Protein AF-A0A5K1DZT0-F1 (afdb_monomer)

Foldseek 3Di:
DVVQCVDDDPPDWHWPDWDDDDPDIDTDTDDDPVPDPVVVVVVVVVVVPD

pLDDT: mean 86.3, std 12.7, range [46.25, 95.31]

Radius of gyration: 15.78 Å; Cα contacts (8 Å, |Δi|>4): 35; chains: 1; bounding box: 42×18×36 Å

Organism: NCBI:txid210225

Secondary structure (DSSP, 8-state):
-TTGGG---TTSPPEEEEEEETTEEEEEE---TT--HHHHHHHHHGGG--

Mean predicted aligned error: 6.76 Å

Sequence (50 aa):
IKILMRIHHKNLVSLVGLCEEQDEVILVSEYMANGSLSDILKGMNSRQSE

Solvent-accessible surface area (backbone atoms only — not comparable to full-atom values): 3351 Å² total; per-residue (Å²): 111,78,66,51,57,70,50,83,49,99,90,50,82,41,39,77,48,72,48,78,56,94,96,45,78,48,78,41,57,68,86,63,89,79,60,54,70,66,58,50,51,51,63,54,58,64,71,71,77,116

InterPro domains:
  IPR000719 Protein kinase domain [PS50011] (1-50)
  IPR001245 Serine-threonine/tyrosine-protein kinase, catalytic domain [PF07714] (2-45)
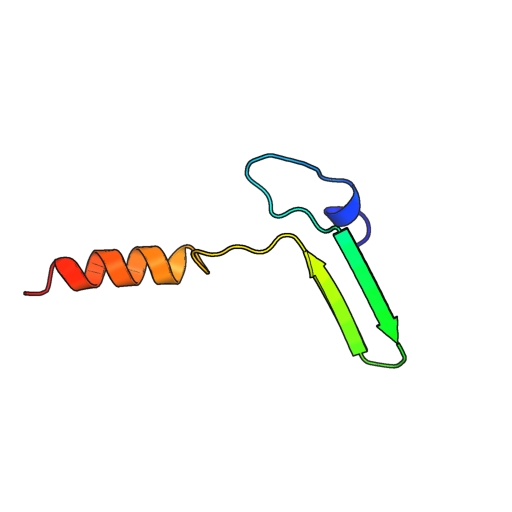  IPR011009 Protein kinase-like domain superfamily [SSF56112] (1-46)

Structure (mmCIF, N/CA/C/O backbone):
data_AF-A0A5K1DZT0-F1
#
_entry.id   AF-A0A5K1DZT0-F1
#
loop_
_atom_site.group_PDB
_atom_site.id
_atom_site.type_symbol
_atom_site.label_atom_id
_atom_site.label_alt_id
_atom_site.label_comp_id
_atom_site.label_asym_id
_atom_site.label_entity_id
_atom_site.label_seq_id
_atom_site.pdbx_PDB_ins_code
_atom_site.Cartn_x
_atom_site.Cartn_y
_atom_site.Cartn_z
_atom_site.occupancy
_atom_site.B_iso_or_equiv
_atom_site.auth_seq_id
_atom_site.auth_comp_id
_atom_site.auth_asym_id
_atom_site.auth_atom_id
_atom_site.pdbx_PDB_model_num
ATOM 1 N N . ILE A 1 1 ? -6.951 8.596 5.850 1.00 73.94 1 ILE A N 1
ATOM 2 C CA . ILE A 1 1 ? -7.266 7.336 5.123 1.00 73.94 1 ILE A CA 1
ATOM 3 C C . ILE A 1 1 ? -8.559 7.428 4.296 1.00 73.94 1 ILE A C 1
ATOM 5 O O . ILE A 1 1 ? -8.508 7.133 3.112 1.00 73.94 1 ILE A O 1
ATOM 9 N N . LYS A 1 2 ? -9.688 7.921 4.840 1.00 78.19 2 LYS A N 1
ATOM 10 C CA . LYS A 1 2 ? -10.996 7.982 4.136 1.00 78.19 2 LYS A CA 1
ATOM 11 C C . LYS A 1 2 ? -10.994 8.627 2.737 1.00 78.19 2 LYS A C 1
ATOM 13 O O . LYS A 1 2 ? -11.813 8.252 1.908 1.00 78.19 2 LYS A O 1
ATOM 18 N N . ILE A 1 3 ? -10.105 9.588 2.465 1.00 83.88 3 ILE A N 1
ATOM 19 C CA . ILE A 1 3 ? -9.999 10.204 1.132 1.00 83.88 3 ILE A CA 1
ATOM 20 C C . ILE A 1 3 ? -9.378 9.257 0.098 1.00 83.88 3 ILE A C 1
ATOM 22 O O . ILE A 1 3 ? -9.851 9.202 -1.028 1.00 83.88 3 ILE A O 1
ATOM 26 N N . LEU A 1 4 ? -8.388 8.455 0.502 1.00 84.38 4 LEU A N 1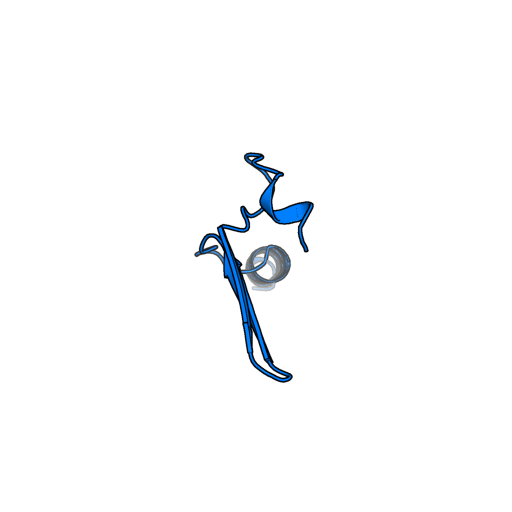
ATOM 27 C CA . LEU A 1 4 ? -7.714 7.490 -0.371 1.00 84.38 4 LEU A CA 1
ATOM 28 C C . LEU A 1 4 ? -8.663 6.367 -0.803 1.00 84.38 4 LEU A C 1
ATOM 30 O O . LEU A 1 4 ? -8.572 5.899 -1.926 1.00 84.38 4 LEU A O 1
ATOM 34 N N . MET A 1 5 ? -9.631 6.007 0.046 1.00 85.25 5 MET A N 1
ATOM 35 C CA . MET A 1 5 ? -10.672 5.022 -0.282 1.00 85.25 5 MET A CA 1
ATOM 36 C C . MET A 1 5 ? -11.664 5.498 -1.354 1.00 85.25 5 MET A C 1
ATOM 38 O O . MET A 1 5 ? -12.415 4.691 -1.881 1.00 85.25 5 MET A O 1
ATOM 42 N N . ARG A 1 6 ? -11.737 6.806 -1.639 1.00 88.94 6 ARG A N 1
ATOM 43 C CA . ARG A 1 6 ? -12.681 7.377 -2.620 1.00 88.94 6 ARG A CA 1
ATOM 44 C C . ARG A 1 6 ? -12.028 7.683 -3.962 1.00 88.94 6 ARG A C 1
ATOM 46 O O . ARG A 1 6 ? -12.725 8.022 -4.915 1.00 88.94 6 ARG A O 1
ATOM 53 N N . ILE A 1 7 ? -10.700 7.644 -4.021 1.00 89.62 7 ILE A N 1
ATOM 54 C CA . ILE A 1 7 ? -9.955 7.984 -5.224 1.00 89.62 7 ILE A CA 1
ATOM 55 C C . ILE A 1 7 ? -9.687 6.691 -5.980 1.00 89.62 7 ILE A C 1
ATOM 57 O O . ILE A 1 7 ? -8.864 5.879 -5.572 1.00 89.62 7 ILE A O 1
ATOM 61 N N . HIS A 1 8 ? -10.358 6.549 -7.116 1.00 89.56 8 HIS A N 1
ATOM 62 C CA . HIS A 1 8 ? -10.091 5.494 -8.082 1.00 89.56 8 HIS A CA 1
ATOM 63 C C . HIS A 1 8 ? -9.482 6.136 -9.325 1.00 89.56 8 HIS A C 1
ATOM 65 O O . HIS A 1 8 ? -10.166 6.829 -10.079 1.00 89.56 8 HIS A O 1
ATOM 71 N N . HIS A 1 9 ? -8.176 5.961 -9.515 1.00 92.31 9 HIS A N 1
ATOM 72 C CA . HIS A 1 9 ? -7.459 6.512 -10.660 1.00 92.31 9 HIS A CA 1
ATOM 73 C C . HIS A 1 9 ? -6.403 5.523 -11.149 1.00 92.31 9 HIS A C 1
ATOM 75 O O . HIS A 1 9 ? -5.659 4.972 -10.352 1.00 92.31 9 HIS A O 1
ATOM 81 N N . LYS A 1 10 ? -6.265 5.371 -12.470 1.00 93.00 10 LYS A N 1
ATOM 82 C CA . LYS A 1 10 ? -5.394 4.366 -13.113 1.00 93.00 10 LYS A CA 1
ATOM 83 C C . LYS A 1 10 ? -3.908 4.391 -12.712 1.00 93.00 10 LYS A C 1
ATOM 85 O O . LYS A 1 10 ? -3.213 3.408 -12.918 1.00 93.00 10 LYS A O 1
ATOM 90 N N . ASN A 1 11 ? -3.421 5.518 -12.190 1.00 92.81 11 ASN A N 1
ATOM 91 C CA . ASN 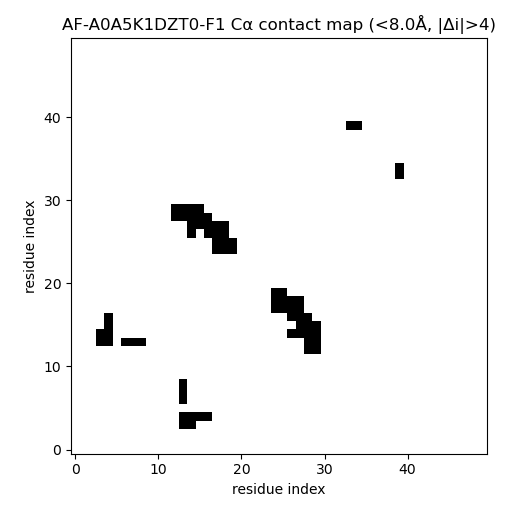A 1 11 ? -2.018 5.710 -11.794 1.00 92.81 11 ASN A CA 1
ATOM 92 C C . ASN A 1 11 ? -1.836 5.822 -10.270 1.00 92.81 11 ASN A C 1
ATOM 94 O O . ASN A 1 11 ? -0.772 6.229 -9.812 1.00 92.81 11 ASN A O 1
ATOM 98 N N . LEU A 1 12 ? -2.882 5.550 -9.490 1.00 91.44 12 LEU A N 1
ATOM 99 C CA . LEU A 1 12 ? -2.830 5.536 -8.035 1.00 91.44 12 LEU A CA 1
ATOM 100 C C . LEU A 1 12 ? -3.258 4.150 -7.560 1.00 91.44 12 LEU A C 1
ATOM 102 O O . LEU A 1 12 ? -4.210 3.591 -8.092 1.00 91.44 12 LEU A O 1
ATOM 106 N N . VAL A 1 13 ? -2.571 3.612 -6.554 1.00 91.50 13 VAL A N 1
ATOM 107 C CA . VAL A 1 13 ? -3.006 2.368 -5.915 1.00 91.50 13 VAL A CA 1
ATOM 108 C C . VAL A 1 13 ? -4.402 2.554 -5.321 1.00 91.50 13 VAL A C 1
ATOM 110 O O . VAL A 1 13 ? -4.627 3.492 -4.551 1.00 91.50 13 VAL A O 1
ATOM 113 N N . SER A 1 14 ? -5.338 1.668 -5.668 1.00 92.06 14 SER A N 1
ATOM 114 C CA . SER A 1 14 ? -6.672 1.716 -5.076 1.00 92.06 14 SER A CA 1
ATOM 115 C C . SER A 1 14 ? -6.636 1.125 -3.671 1.00 92.06 14 SER A C 1
ATOM 117 O O . SER A 1 14 ? -6.152 0.009 -3.452 1.00 92.06 14 SER A O 1
ATOM 119 N N . LEU A 1 15 ? -7.179 1.872 -2.712 1.00 93.25 15 LEU A N 1
ATOM 120 C CA . LEU A 1 15 ? -7.399 1.382 -1.359 1.00 93.25 15 LEU A CA 1
ATOM 121 C C . LEU A 1 15 ? -8.793 0.753 -1.281 1.00 93.25 15 LEU A C 1
ATOM 123 O O . LEU A 1 15 ? -9.794 1.435 -1.486 1.00 93.25 15 LEU A O 1
ATOM 127 N N . VAL A 1 16 ? -8.844 -0.542 -0.976 1.00 91.56 16 VAL A N 1
ATOM 128 C CA . VAL A 1 16 ? -10.084 -1.323 -0.871 1.00 91.56 16 VAL A CA 1
ATOM 129 C C . VAL A 1 16 ? -10.725 -1.125 0.500 1.00 91.56 16 VAL A C 1
ATOM 131 O O . VAL A 1 16 ? -11.938 -0.966 0.609 1.00 91.56 16 VAL A O 1
ATOM 134 N N . GLY A 1 17 ? -9.913 -1.106 1.557 1.00 91.62 17 GLY A N 1
ATOM 135 C CA . GLY A 1 17 ? -10.409 -1.058 2.925 1.00 91.62 17 GLY A CA 1
ATOM 136 C C . GLY A 1 17 ? -9.323 -0.797 3.956 1.00 91.62 17 GLY A C 1
ATOM 137 O O . GLY A 1 17 ? -8.130 -0.783 3.652 1.00 91.62 17 GLY A O 1
ATOM 138 N N . LEU A 1 18 ? -9.766 -0.603 5.193 1.00 92.56 18 LEU A N 1
ATOM 139 C CA . LEU A 1 18 ? -8.915 -0.614 6.372 1.00 92.56 18 LEU A CA 1
ATOM 140 C C . LEU A 1 18 ? -9.600 -1.451 7.455 1.00 92.56 18 LEU A C 1
ATOM 142 O O . LEU A 1 18 ? -10.827 -1.434 7.559 1.00 92.56 18 LEU A O 1
ATOM 146 N N . CYS A 1 19 ? -8.810 -2.161 8.243 1.00 91.56 19 CYS A N 1
ATOM 147 C CA . CYS A 1 19 ? -9.238 -2.782 9.484 1.00 91.56 19 CYS A CA 1
ATOM 148 C C . CYS A 1 19 ? -8.445 -2.121 10.609 1.00 91.56 19 CYS A C 1
ATOM 150 O O . CYS A 1 19 ? -7.226 -1.995 10.516 1.00 91.56 19 CYS A O 1
ATOM 152 N N . GLU A 1 20 ? -9.157 -1.633 11.613 1.00 93.00 20 GLU A N 1
ATOM 153 C CA . GLU A 1 20 ? -8.584 -0.990 12.788 1.00 93.00 20 GLU A CA 1
ATOM 154 C C . GLU A 1 20 ? -9.097 -1.769 13.993 1.00 93.00 20 GLU A C 1
ATOM 156 O O . GLU A 1 20 ? -10.306 -1.815 14.238 1.00 93.00 20 GLU A O 1
ATOM 161 N N . GLU A 1 21 ? -8.189 -2.447 14.686 1.00 94.56 21 GLU A N 1
ATOM 162 C CA . GLU A 1 21 ? -8.495 -3.230 15.876 1.00 94.56 21 GLU A CA 1
ATOM 163 C C . GLU A 1 21 ? -7.453 -2.913 16.948 1.00 94.56 21 GLU A C 1
ATOM 165 O O . GLU A 1 21 ? -6.263 -3.165 16.771 1.00 94.56 21 GLU A O 1
ATOM 170 N N . GLN A 1 22 ? -7.919 -2.350 18.067 1.00 92.19 22 GLN A N 1
ATOM 171 C CA . GLN A 1 22 ? -7.065 -1.877 19.161 1.00 92.19 22 GLN A CA 1
ATOM 172 C C . GLN A 1 22 ? -6.027 -0.855 18.660 1.00 92.19 22 GLN A C 1
ATOM 174 O O . GLN A 1 22 ? -6.425 0.211 18.197 1.00 92.19 22 GLN A O 1
ATOM 179 N N . ASP A 1 23 ? -4.734 -1.181 18.747 1.00 93.88 23 ASP A N 1
ATOM 180 C CA . ASP A 1 23 ? -3.613 -0.338 18.312 1.00 93.88 23 ASP A CA 1
ATOM 181 C C . ASP A 1 23 ? -3.036 -0.766 16.945 1.00 93.88 23 ASP A C 1
ATOM 183 O O . ASP A 1 23 ? -2.009 -0.246 16.509 1.00 93.88 23 ASP A O 1
ATOM 187 N N . GLU A 1 24 ? -3.694 -1.696 16.245 1.00 95.31 24 GLU A N 1
ATOM 188 C CA . GLU A 1 24 ? -3.253 -2.205 14.946 1.00 95.31 24 GLU A CA 1
ATOM 189 C C . GLU A 1 24 ? -4.117 -1.666 13.802 1.00 95.31 24 GLU A C 1
ATOM 191 O O . GLU A 1 24 ? -5.352 -1.687 13.841 1.00 95.31 24 GLU A O 1
ATOM 196 N N . VAL A 1 25 ? -3.450 -1.216 12.734 1.00 92.00 25 VAL A N 1
ATOM 197 C CA . VAL A 1 25 ? -4.097 -0.724 11.512 1.00 92.00 25 VAL A CA 1
ATOM 198 C C . VAL A 1 25 ? -3.618 -1.533 10.316 1.00 92.00 25 VAL A C 1
ATOM 200 O O . VAL A 1 25 ? -2.469 -1.438 9.887 1.00 92.00 25 VAL A O 1
ATOM 203 N N . ILE A 1 26 ? -4.541 -2.281 9.719 1.00 93.44 26 ILE A N 1
ATOM 204 C CA . ILE A 1 26 ? -4.316 -3.064 8.507 1.00 93.44 26 ILE A CA 1
ATOM 205 C C . ILE A 1 26 ? -4.931 -2.315 7.326 1.00 93.44 26 ILE A C 1
ATOM 207 O O . ILE A 1 26 ? -6.112 -1.964 7.340 1.00 93.44 26 ILE A O 1
ATOM 211 N N . LEU A 1 27 ? -4.148 -2.100 6.268 1.00 92.69 27 LEU A N 1
ATOM 212 C CA . LEU A 1 27 ? -4.635 -1.533 5.010 1.00 92.69 27 LEU A CA 1
ATOM 213 C C . LEU A 1 27 ? -4.771 -2.621 3.949 1.00 92.69 27 LEU A C 1
ATOM 215 O O . LEU A 1 27 ? -3.844 -3.391 3.709 1.00 92.69 27 LEU A O 1
ATOM 219 N N . VAL A 1 28 ? -5.922 -2.643 3.281 1.00 93.50 28 VAL A N 1
ATOM 220 C CA . VAL A 1 28 ? -6.195 -3.551 2.166 1.00 93.50 28 VAL A CA 1
ATOM 221 C C . VAL A 1 28 ? -6.162 -2.744 0.877 1.00 93.50 28 VAL A C 1
ATOM 223 O O . VAL A 1 28 ? -7.012 -1.879 0.662 1.00 93.50 28 VAL A O 1
ATOM 226 N N . SER A 1 29 ? -5.194 -3.023 0.009 1.00 93.00 29 SER A N 1
ATOM 227 C CA . SER A 1 29 ? -5.020 -2.352 -1.282 1.00 93.00 29 SER A CA 1
ATOM 228 C C . SER A 1 29 ? -4.813 -3.351 -2.414 1.00 93.00 29 SER A C 1
ATOM 230 O O . S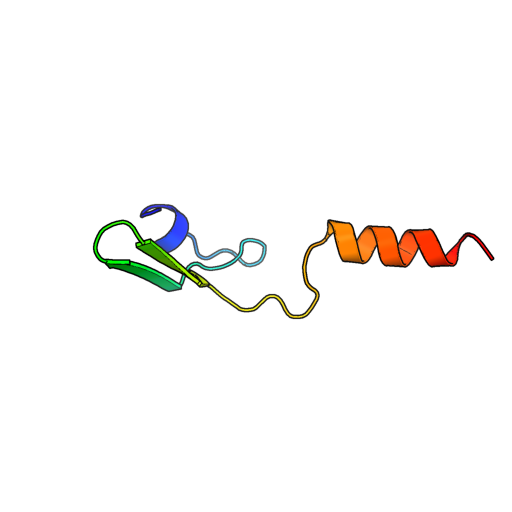ER A 1 29 ? -4.564 -4.534 -2.185 1.00 93.00 29 SER A O 1
ATOM 232 N N . GLU A 1 30 ? -4.880 -2.862 -3.649 1.00 92.50 30 GLU A N 1
ATOM 233 C CA . GLU A 1 30 ? -4.493 -3.650 -4.817 1.00 92.50 30 GLU A CA 1
ATOM 234 C C . GLU A 1 30 ? -3.034 -4.110 -4.717 1.00 92.50 30 GLU A C 1
ATOM 236 O O . GLU A 1 30 ? -2.147 -3.362 -4.292 1.00 92.50 30 GLU A O 1
ATOM 241 N N . TYR A 1 31 ? -2.789 -5.357 -5.117 1.00 93.38 31 TYR A N 1
ATOM 242 C CA . TYR A 1 31 ? -1.452 -5.928 -5.108 1.00 93.38 31 TYR A CA 1
ATOM 243 C C . TYR A 1 31 ? -0.623 -5.401 -6.282 1.00 93.38 31 TYR A C 1
ATOM 245 O O . TYR A 1 31 ? -0.999 -5.537 -7.446 1.00 93.38 31 TYR A O 1
ATOM 253 N N . MET A 1 32 ? 0.545 -4.845 -5.967 1.00 93.56 32 MET A N 1
ATOM 254 C CA . MET A 1 32 ? 1.502 -4.340 -6.949 1.00 93.56 32 MET A CA 1
ATOM 255 C C . MET A 1 32 ? 2.605 -5.378 -7.161 1.00 93.56 32 MET A C 1
ATOM 257 O O . MET A 1 32 ? 3.628 -5.358 -6.480 1.00 93.56 32 MET A O 1
A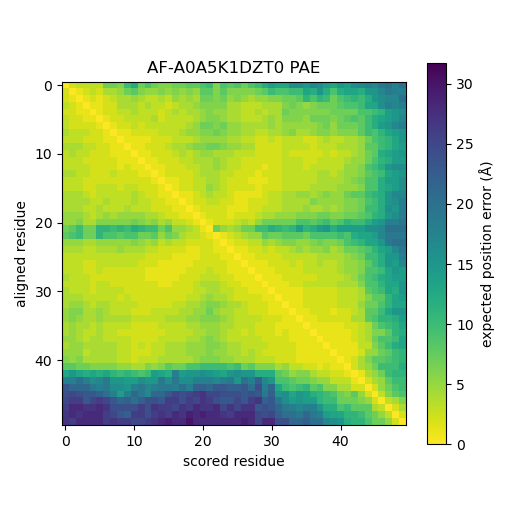TOM 261 N N . ALA A 1 33 ? 2.393 -6.292 -8.111 1.00 93.69 33 ALA A N 1
ATOM 262 C CA . ALA A 1 33 ? 3.266 -7.4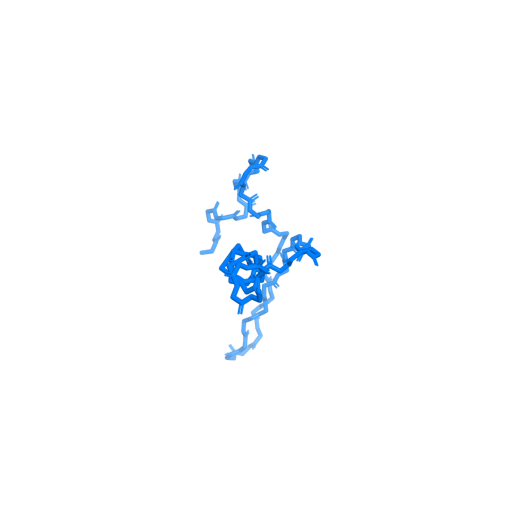52 -8.336 1.00 93.69 33 ALA A CA 1
ATOM 263 C C . ALA A 1 33 ? 4.733 -7.105 -8.638 1.00 93.69 33 ALA A C 1
ATOM 265 O O . ALA A 1 33 ? 5.628 -7.877 -8.311 1.00 93.69 33 ALA A O 1
ATOM 266 N N . ASN A 1 34 ? 4.985 -5.933 -9.225 1.00 92.75 34 ASN A N 1
ATOM 267 C CA . ASN A 1 34 ? 6.336 -5.484 -9.567 1.00 92.75 34 ASN A CA 1
ATOM 268 C C . ASN A 1 34 ? 7.047 -4.755 -8.414 1.00 92.75 34 ASN A C 1
ATOM 270 O O . ASN A 1 34 ? 8.156 -4.260 -8.598 1.00 92.75 34 ASN A O 1
ATOM 274 N N . GLY A 1 35 ? 6.424 -4.673 -7.236 1.00 91.75 35 GLY A N 1
ATOM 275 C CA . GLY A 1 35 ? 6.995 -3.987 -6.084 1.00 91.75 35 GLY A CA 1
ATOM 276 C C . GLY A 1 35 ? 7.088 -2.472 -6.278 1.00 91.75 35 GLY A C 1
ATOM 277 O O . GLY A 1 35 ? 6.272 -1.860 -6.974 1.00 91.75 35 GLY A O 1
ATOM 278 N N . SER A 1 36 ? 8.063 -1.847 -5.613 1.00 94.25 36 SER A N 1
ATOM 279 C CA . SER A 1 36 ? 8.226 -0.395 -5.659 1.00 94.25 36 SER A CA 1
ATOM 280 C C . SER A 1 36 ? 8.950 0.054 -6.929 1.00 94.25 36 SER A C 1
ATOM 282 O O . SER A 1 36 ? 9.863 -0.607 -7.422 1.00 94.25 36 SER A O 1
ATOM 284 N N . LEU A 1 37 ? 8.607 1.244 -7.428 1.00 93.56 37 LEU A N 1
ATOM 285 C CA . LEU A 1 37 ? 9.313 1.841 -8.565 1.00 93.56 37 LEU 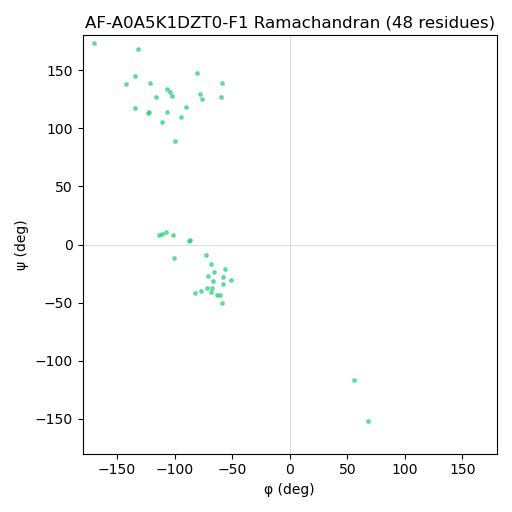A CA 1
ATOM 286 C C . LEU A 1 37 ? 10.816 2.014 -8.288 1.00 93.56 37 LEU A C 1
ATOM 288 O O . LEU A 1 37 ? 11.626 1.858 -9.194 1.00 93.56 37 LEU A O 1
ATOM 292 N N . SER A 1 38 ? 11.193 2.305 -7.039 1.00 94.88 38 SER A N 1
ATOM 293 C CA . SER A 1 38 ? 12.598 2.433 -6.638 1.00 94.88 38 SER A CA 1
ATOM 294 C C . SER A 1 38 ? 13.364 1.130 -6.857 1.00 94.88 38 SER A C 1
ATOM 296 O O . SER A 1 38 ? 14.462 1.156 -7.407 1.00 94.88 38 SER A O 1
ATOM 298 N N . ASP A 1 39 ? 12.773 -0.009 -6.494 1.00 92.62 39 ASP A N 1
ATOM 299 C CA . ASP A 1 39 ? 13.411 -1.318 -6.656 1.00 92.62 39 ASP A CA 1
ATOM 300 C C . ASP A 1 39 ? 13.538 -1.694 -8.131 1.00 92.62 39 ASP A C 1
ATOM 302 O O . ASP A 1 39 ? 14.594 -2.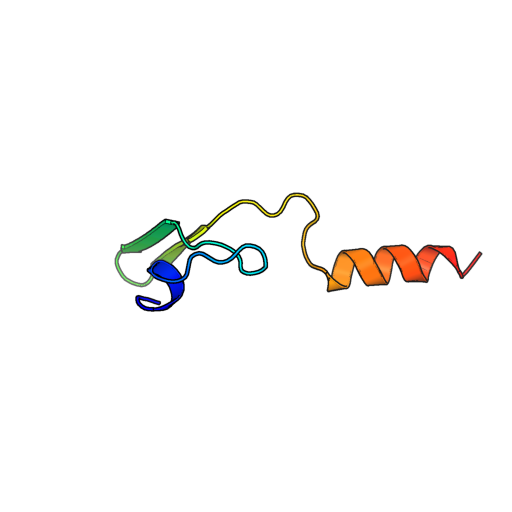155 -8.564 1.00 92.62 39 ASP A O 1
ATOM 306 N N . ILE A 1 40 ? 12.502 -1.402 -8.923 1.00 93.38 40 ILE A N 1
ATOM 307 C CA . ILE A 1 40 ? 12.526 -1.583 -10.378 1.00 93.38 40 ILE A CA 1
ATOM 308 C C . ILE A 1 40 ? 13.663 -0.755 -10.992 1.00 93.38 40 ILE A C 1
ATOM 310 O O . ILE A 1 40 ? 14.483 -1.288 -11.737 1.00 93.38 40 ILE A O 1
ATOM 314 N N . LEU A 1 41 ? 13.760 0.534 -10.649 1.00 92.56 41 LEU A N 1
ATOM 315 C CA . LEU A 1 41 ? 14.783 1.431 -11.194 1.00 92.56 41 LEU A CA 1
ATOM 316 C C . LEU A 1 41 ? 16.196 1.056 -10.732 1.00 92.56 41 LEU A C 1
ATOM 318 O O . LEU A 1 41 ? 17.134 1.107 -11.525 1.00 92.56 41 LEU A O 1
ATOM 322 N N . LYS A 1 42 ? 16.370 0.622 -9.480 1.00 91.50 42 LYS A N 1
ATOM 323 C CA . LYS A 1 42 ? 17.658 0.102 -8.994 1.00 91.50 42 LYS A CA 1
ATOM 324 C C . LYS A 1 42 ? 18.072 -1.165 -9.741 1.00 91.50 42 LYS A C 1
ATOM 326 O O . LYS A 1 42 ? 19.225 -1.256 -10.148 1.00 91.50 42 LYS A O 1
ATOM 331 N N . GLY A 1 43 ? 17.141 -2.095 -9.968 1.00 81.81 43 GLY A N 1
ATOM 332 C CA . GLY A 1 43 ? 17.374 -3.311 -10.756 1.00 81.81 43 GLY A CA 1
ATOM 333 C C . GLY A 1 43 ? 17.652 -3.048 -12.241 1.00 81.81 43 GLY A C 1
ATOM 334 O O . GLY A 1 43 ? 18.281 -3.865 -12.912 1.00 81.81 43 GLY A O 1
ATOM 335 N N . MET A 1 44 ? 17.207 -1.905 -12.769 1.00 72.69 44 MET A N 1
ATOM 336 C CA . MET A 1 44 ? 17.574 -1.437 -14.108 1.00 72.69 44 MET A CA 1
ATOM 337 C C . MET A 1 44 ? 18.984 -0.835 -14.130 1.00 72.69 44 MET A C 1
ATOM 339 O O . MET A 1 44 ? 19.741 -1.104 -15.059 1.00 72.69 44 MET A O 1
ATOM 343 N N . ASN A 1 45 ? 19.362 -0.080 -13.096 1.00 61.66 45 ASN A N 1
ATOM 344 C CA . ASN A 1 45 ? 20.685 0.542 -12.996 1.00 61.66 45 ASN A CA 1
ATOM 345 C C . ASN A 1 45 ? 21.805 -0.475 -12.728 1.00 61.66 45 ASN A C 1
ATOM 347 O O . ASN A 1 45 ? 22.935 -0.260 -13.150 1.00 61.66 45 ASN A O 1
ATOM 351 N N . SER A 1 46 ? 21.508 -1.607 -12.084 1.00 58.69 46 SER A N 1
ATOM 352 C CA . SER A 1 46 ? 22.478 -2.695 -11.897 1.00 58.69 46 SER A CA 1
ATOM 353 C C . SER A 1 46 ? 22.783 -3.489 -13.174 1.00 58.69 46 SER A C 1
ATOM 355 O O . SER A 1 46 ? 23.727 -4.269 -13.173 1.00 58.69 46 SER A O 1
ATOM 357 N N . ARG A 1 47 ? 22.046 -3.275 -14.278 1.00 57.16 47 ARG A N 1
ATOM 358 C CA . ARG A 1 47 ? 22.353 -3.851 -15.605 1.00 57.16 47 ARG A CA 1
ATOM 359 C C . ARG A 1 47 ? 23.317 -3.001 -16.444 1.00 57.16 47 ARG A C 1
ATOM 361 O O . ARG A 1 47 ? 23.550 -3.331 -17.600 1.00 57.16 47 ARG A O 1
ATOM 368 N N . GLN A 1 48 ? 23.831 -1.897 -15.899 1.00 53.66 48 GLN A N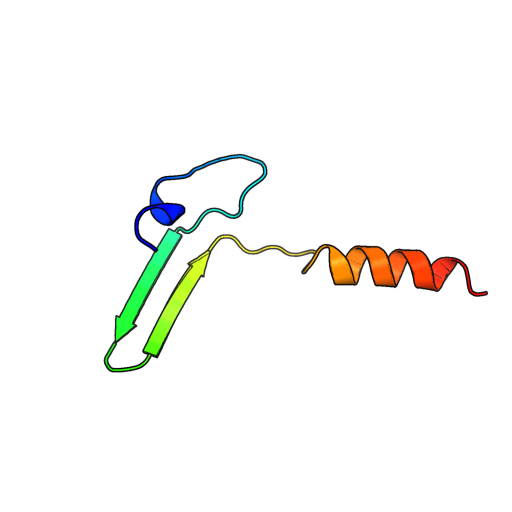 1
ATOM 369 C CA . GLN A 1 48 ? 24.823 -1.033 -16.558 1.00 53.66 48 GLN A CA 1
ATOM 370 C C . GLN A 1 48 ? 26.193 -1.042 -15.857 1.00 53.66 48 GLN A C 1
ATOM 372 O O . GLN A 1 48 ? 27.064 -0.258 -16.223 1.00 53.66 48 GLN A O 1
ATOM 377 N N . SER A 1 49 ? 26.390 -1.923 -14.871 1.00 51.47 49 SER A N 1
ATOM 378 C CA . SER A 1 49 ? 27.650 -2.058 -14.121 1.00 51.47 49 SER A CA 1
ATOM 379 C C . SER A 1 49 ? 28.453 -3.321 -14.466 1.00 51.47 49 SER A C 1
ATOM 381 O O . SER A 1 49 ? 29.400 -3.629 -13.743 1.00 51.47 49 SER A O 1
ATOM 383 N N . GLU A 1 50 ? 28.081 -4.046 -15.524 1.00 46.25 50 GLU A N 1
ATOM 384 C CA . GLU A 1 50 ? 28.884 -5.129 -16.119 1.00 46.25 50 GLU A CA 1
ATOM 385 C C . GLU A 1 50 ? 29.375 -4.726 -17.511 1.00 46.25 50 GLU A C 1
ATOM 387 O O . GLU A 1 50 ? 28.550 -4.198 -18.295 1.00 46.25 50 GLU A O 1
#

Nearest PDB structures (foldseek):
  1mq4-assembly1_A  TM=9.075E-01  e=1.862E-01  Homo sapiens
  4ppc-assembly3_A  TM=8.492E-01  e=1.626E-01  Homo sapiens
  5os5-assembly1_A  TM=8.872E-01  e=2.133E-01  Homo sapiens
  6s73-assembly3_C  TM=8.808E-01  e=2.615E-01  Homo sapiens
  6s75-assembly2_B  TM=8.426E-01  e=2.615E-01  Homo sapiens